Protein AF-A0A327JIL2-F1 (afdb_monomer_lite)

Radius of gyration: 33.42 Å; chains: 1; bounding box: 88×51×84 Å

Sequence (161 aa):
MFNPVAIQSAEEPLIGSAEAAEELCGRLNATMDELLAAIDAETKLVRAGKLIEASDFQPNKSELAKVYVADIEQFKRNALALSRLAPASITALKERHEEFRSLLQINLAVLATAREVSQDIIRNVARQTSAGPAATTYGRSGTMAKEKIVGERGIAVDRNL

pLDDT: mean 71.75, std 18.11, range [39.22, 91.75]

Organism: NCBI:txid34017

Foldseek 3Di:
DDDPPPPPPPPDDAPPALVVLLVLLVQLLVLLVVLLVLLVVLLVCLVVVNNVVSVVSVVVNVVSVVSNVVSVVVCVSHVVSSCVRPVPSVVVSVVSVVVSVVSVVVSVVSVVVSVVVVVVVVVVVVVVVVPPPDDPDPDPDPDDPDDPDDDDDDDDDDDDD

Structure (mmCIF, N/CA/C/O backbone):
data_AF-A0A327JIL2-F1
#
_entry.id   AF-A0A327JIL2-F1
#
loop_
_atom_site.group_PDB
_atom_site.id
_atom_site.type_symbol
_atom_site.label_atom_id
_atom_site.label_alt_id
_atom_site.label_comp_id
_atom_site.label_asym_id
_atom_site.label_entity_id
_atom_site.label_seq_id
_atom_site.pdbx_PDB_ins_code
_atom_site.Cartn_x
_atom_site.Cartn_y
_atom_site.Cartn_z
_atom_site.occupancy
_atom_site.B_iso_or_equiv
_atom_site.auth_seq_id
_atom_site.auth_comp_id
_atom_site.auth_asym_id
_atom_site.auth_atom_id
_atom_site.pdbx_PDB_model_num
ATOM 1 N N . MET A 1 1 ? -31.598 44.325 11.603 1.00 44.06 1 MET A N 1
ATOM 2 C CA . MET A 1 1 ? -32.232 43.038 11.257 1.00 44.06 1 MET A CA 1
ATOM 3 C C . MET A 1 1 ? -31.127 41.994 11.285 1.00 44.06 1 MET A C 1
ATOM 5 O O . MET A 1 1 ? -30.317 41.947 10.373 1.00 44.06 1 MET A O 1
ATOM 9 N N . PHE A 1 2 ? -30.973 41.317 12.424 1.00 45.03 2 PHE A N 1
ATOM 10 C CA . PHE A 1 2 ? -29.935 40.307 12.641 1.00 45.03 2 PHE A CA 1
ATOM 11 C C . PHE A 1 2 ? -30.307 39.079 11.810 1.00 45.03 2 PHE A C 1
ATOM 13 O O . PHE A 1 2 ? -31.404 38.552 11.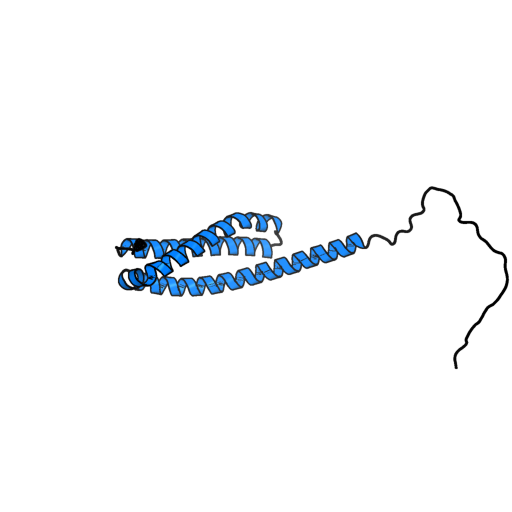976 1.00 45.03 2 PHE A O 1
ATOM 20 N N . ASN A 1 3 ? -29.437 38.677 10.889 1.00 40.88 3 ASN A N 1
ATOM 21 C CA . ASN A 1 3 ? -29.609 37.461 10.109 1.00 40.88 3 ASN A CA 1
ATOM 22 C C . ASN A 1 3 ? -28.989 36.315 10.924 1.00 40.88 3 ASN A C 1
ATOM 24 O O . ASN A 1 3 ? -27.767 36.323 11.097 1.00 40.88 3 ASN A O 1
ATOM 28 N N . PRO A 1 4 ? -29.766 35.379 11.496 1.00 47.19 4 PRO A N 1
ATOM 29 C CA . PRO A 1 4 ? -29.172 34.225 12.143 1.00 47.19 4 PRO A CA 1
ATOM 30 C C . PRO A 1 4 ? -28.592 33.336 11.043 1.00 47.19 4 PRO A C 1
ATOM 32 O O . PRO A 1 4 ? -29.326 32.695 10.293 1.00 47.19 4 PRO A O 1
ATOM 35 N N . VAL A 1 5 ? -27.261 33.320 10.935 1.00 51.00 5 VAL A N 1
ATOM 36 C CA . VAL A 1 5 ? -26.550 32.239 10.250 1.00 51.00 5 VAL A CA 1
ATOM 37 C C . VAL A 1 5 ? -26.997 30.962 10.941 1.00 51.00 5 VAL A C 1
ATOM 39 O O . VAL A 1 5 ? -26.688 30.743 12.113 1.00 51.00 5 VAL A O 1
ATOM 42 N N . ALA A 1 6 ? -27.798 30.169 10.232 1.00 46.34 6 ALA A N 1
ATOM 43 C CA . ALA A 1 6 ? -28.116 28.816 10.628 1.00 46.34 6 ALA A CA 1
ATOM 44 C C . ALA A 1 6 ? -26.786 28.124 10.926 1.00 46.34 6 ALA A C 1
ATOM 46 O O . ALA A 1 6 ? -25.946 27.970 10.038 1.00 46.34 6 ALA A O 1
ATOM 47 N N . ILE A 1 7 ? -26.575 27.777 12.195 1.00 48.25 7 ILE A N 1
ATOM 48 C CA . ILE A 1 7 ? -25.506 26.877 12.595 1.00 48.25 7 ILE A CA 1
ATOM 49 C C . ILE A 1 7 ? -25.826 25.584 11.861 1.00 48.25 7 ILE A C 1
ATOM 51 O O . ILE A 1 7 ? -26.764 24.869 12.210 1.00 48.25 7 ILE A O 1
ATOM 55 N N . GLN A 1 8 ? -25.112 25.349 10.768 1.00 43.03 8 GLN A N 1
ATOM 56 C CA . GLN A 1 8 ? -25.221 24.133 9.992 1.00 43.03 8 GLN A CA 1
ATOM 57 C C . GLN A 1 8 ? -24.481 23.054 10.785 1.00 43.03 8 GLN A C 1
ATOM 59 O O . GLN A 1 8 ? -23.363 22.669 10.463 1.00 43.03 8 GLN A O 1
ATOM 64 N N . SER A 1 9 ? -25.100 22.613 11.883 1.00 47.16 9 SER A N 1
ATOM 65 C CA . SER A 1 9 ? -24.762 21.378 12.580 1.00 47.16 9 SER A CA 1
ATOM 66 C C . SER A 1 9 ? -25.189 20.215 11.688 1.00 47.16 9 SER A C 1
ATOM 68 O O . SER A 1 9 ? -26.204 19.569 11.925 1.00 47.16 9 SER A O 1
ATOM 70 N N . ALA A 1 10 ? -24.449 19.989 10.608 1.00 41.28 10 ALA A N 1
ATOM 71 C CA . ALA A 1 10 ? -24.423 18.696 9.949 1.00 41.28 10 ALA A CA 1
ATOM 72 C C . ALA A 1 10 ? -23.296 17.902 10.617 1.00 41.28 10 ALA A C 1
ATOM 74 O O . ALA A 1 10 ? -22.161 17.879 10.151 1.00 41.28 10 ALA A O 1
ATOM 75 N N . GLU A 1 11 ? -23.611 17.352 11.787 1.00 49.59 11 GLU A N 1
ATOM 76 C CA . GLU A 1 11 ? -22.797 16.359 12.478 1.00 49.59 11 GLU A CA 1
ATOM 77 C C . GLU A 1 11 ? -22.691 15.138 11.546 1.00 49.59 11 GLU A C 1
ATOM 79 O O . GLU A 1 11 ? -23.669 14.435 11.291 1.00 49.59 11 GLU A O 1
ATOM 84 N N . GLU A 1 12 ? -21.524 14.996 10.915 1.00 52.25 12 GLU A N 1
ATOM 85 C CA . GLU A 1 12 ? -21.158 13.921 9.988 1.00 52.25 12 GLU A CA 1
ATOM 86 C C . GLU A 1 12 ? -21.239 12.527 10.653 1.00 52.25 12 GLU A C 1
ATOM 88 O O . GLU A 1 12 ? -21.170 12.418 11.879 1.00 52.25 12 GLU A O 1
ATOM 93 N N . PRO A 1 13 ? -21.395 11.444 9.861 1.00 54.44 13 PRO A N 1
ATOM 94 C CA . PRO A 1 13 ? -21.840 10.145 10.347 1.00 54.44 13 PRO A CA 1
ATOM 95 C C . PRO A 1 13 ? -20.775 9.515 11.238 1.00 54.44 13 PRO A C 1
ATOM 97 O O . PRO A 1 13 ? -19.763 9.010 10.756 1.00 54.44 13 PRO A O 1
ATOM 100 N N . LEU A 1 14 ? -21.026 9.518 12.542 1.00 63.56 14 LEU A N 1
ATOM 101 C CA . LEU A 1 14 ? -20.309 8.676 13.482 1.00 63.56 14 LEU A CA 1
ATOM 102 C C . LEU A 1 14 ? -20.707 7.228 13.208 1.00 63.56 14 LEU A C 1
ATOM 104 O O . LEU A 1 14 ? -21.885 6.873 13.293 1.00 63.56 14 LEU A O 1
ATOM 108 N N . ILE A 1 15 ? -19.725 6.383 12.903 1.00 76.00 15 ILE A N 1
ATOM 109 C CA . ILE A 1 15 ? -19.921 4.936 12.952 1.00 76.00 15 ILE A CA 1
ATOM 110 C C . ILE A 1 15 ? -20.451 4.579 14.346 1.00 76.00 15 ILE A C 1
ATOM 112 O O . ILE A 1 15 ? -19.784 4.806 15.355 1.00 76.00 15 ILE A O 1
ATOM 116 N N . GLY A 1 16 ? -21.683 4.069 14.387 1.00 83.44 16 GLY A N 1
ATOM 117 C CA . GLY A 1 16 ? -22.413 3.809 15.627 1.00 83.44 16 GLY A CA 1
ATOM 118 C C . GLY A 1 16 ? -22.254 2.391 16.177 1.00 83.44 16 GLY A C 1
ATOM 119 O O . GLY A 1 16 ? -22.730 2.123 17.277 1.00 83.44 16 GLY A O 1
ATOM 120 N N . SER A 1 17 ? -21.612 1.479 15.438 1.00 88.38 17 SER A N 1
ATOM 121 C CA . SER A 1 17 ? -21.483 0.067 15.815 1.00 88.38 17 SER A CA 1
ATOM 122 C C . SER A 1 17 ? -20.072 -0.478 15.588 1.00 88.38 17 SER A C 1
ATOM 124 O O . SER A 1 17 ? -19.328 0.001 14.731 1.00 88.38 17 SER A O 1
ATOM 126 N N . ALA A 1 18 ? -19.709 -1.502 16.366 1.00 88.00 18 ALA A N 1
ATOM 127 C CA . ALA A 1 18 ? -18.451 -2.229 16.196 1.00 88.00 18 ALA A CA 1
ATOM 128 C C . ALA A 1 18 ? -18.372 -2.934 14.834 1.00 88.00 18 ALA A C 1
ATOM 130 O O . ALA A 1 18 ? -17.339 -2.871 14.180 1.00 88.00 18 ALA A O 1
ATOM 131 N N . GLU A 1 19 ? -19.484 -3.497 14.361 1.00 89.50 19 GLU A N 1
ATOM 132 C CA . GLU A 1 19 ? -19.572 -4.152 13.052 1.00 89.50 19 GLU A CA 1
ATOM 133 C C . GLU A 1 19 ? -19.233 -3.191 11.904 1.00 89.50 19 GLU A C 1
ATOM 135 O O . GLU A 1 19 ? -18.332 -3.464 11.119 1.00 89.50 19 GLU A O 1
ATOM 140 N N . ALA A 1 20 ? -19.840 -2.001 11.867 1.00 87.50 20 ALA A N 1
ATOM 141 C CA . ALA A 1 20 ? -19.535 -1.008 10.834 1.00 87.50 20 ALA A CA 1
ATOM 142 C C . ALA A 1 20 ? -18.090 -0.470 10.932 1.00 87.50 20 ALA A C 1
ATOM 144 O O . ALA A 1 20 ? -17.491 -0.074 9.928 1.00 87.50 20 ALA A O 1
ATOM 145 N N . ALA A 1 21 ? -17.500 -0.462 12.135 1.00 88.75 21 ALA A N 1
ATOM 146 C CA . ALA A 1 21 ? -16.094 -0.114 12.329 1.00 88.75 21 ALA A CA 1
ATOM 147 C C . ALA A 1 21 ? -15.156 -1.187 11.753 1.00 88.75 21 ALA A C 1
ATOM 149 O O . ALA A 1 21 ? -14.162 -0.858 11.098 1.00 88.75 21 ALA A O 1
ATOM 150 N N . GLU A 1 22 ? -15.476 -2.461 11.975 1.00 90.56 22 GLU A N 1
ATOM 151 C CA . GLU A 1 22 ? -14.748 -3.603 11.424 1.00 90.56 22 GLU A CA 1
ATOM 152 C C . GLU A 1 22 ? -14.886 -3.684 9.903 1.00 90.56 22 GLU A C 1
ATOM 154 O O . GLU A 1 22 ? -13.879 -3.866 9.220 1.00 90.56 22 GLU A O 1
ATOM 159 N N . GLU A 1 23 ? -16.082 -3.449 9.359 1.00 91.44 23 GLU A N 1
ATOM 160 C CA . GLU A 1 23 ? -16.327 -3.389 7.915 1.00 91.44 23 GLU A CA 1
ATOM 161 C C . GLU A 1 23 ? -15.487 -2.307 7.236 1.00 91.44 23 GLU A C 1
ATOM 163 O O . GLU A 1 23 ? -14.861 -2.568 6.208 1.00 91.44 23 GLU A O 1
ATOM 168 N N . LEU A 1 24 ? -15.412 -1.099 7.812 1.00 88.25 24 LEU A N 1
ATOM 169 C CA . LEU A 1 24 ? -14.576 -0.035 7.254 1.00 88.25 24 LEU A CA 1
ATOM 170 C C . LEU A 1 24 ? -13.089 -0.425 7.260 1.00 88.25 24 LEU A C 1
ATOM 172 O O . LEU A 1 24 ? -12.388 -0.181 6.276 1.00 88.25 24 LEU A O 1
ATOM 176 N N . CYS A 1 25 ? -12.609 -1.053 8.338 1.00 88.81 25 CYS A N 1
ATOM 177 C CA . CYS A 1 25 ? -11.232 -1.547 8.408 1.00 88.81 25 CYS A CA 1
ATOM 178 C C . CYS A 1 25 ? -10.978 -2.664 7.383 1.00 88.81 25 CYS A C 1
ATOM 180 O O . CYS A 1 25 ? -9.947 -2.663 6.711 1.00 88.81 25 CYS A O 1
ATOM 182 N N . GLY A 1 26 ? -11.918 -3.600 7.237 1.00 90.69 26 GLY A N 1
ATOM 183 C CA . GLY A 1 26 ? -11.849 -4.696 6.273 1.00 90.69 26 GLY A CA 1
ATOM 184 C C . GLY A 1 26 ? -11.836 -4.198 4.830 1.00 90.69 26 GLY A C 1
ATOM 185 O O . GLY A 1 26 ? -11.009 -4.635 4.033 1.00 90.69 26 GLY A O 1
ATOM 186 N N . ARG A 1 27 ? -12.684 -3.218 4.514 1.00 91.06 27 ARG A N 1
ATOM 187 C CA . ARG A 1 27 ? -12.748 -2.587 3.194 1.00 91.06 27 ARG A CA 1
ATOM 188 C C . ARG A 1 27 ? -11.443 -1.883 2.834 1.00 91.06 27 ARG A C 1
ATOM 190 O O . ARG A 1 27 ? -10.938 -2.079 1.736 1.00 91.06 27 ARG A O 1
ATOM 197 N N . LEU A 1 28 ? -10.853 -1.134 3.770 1.00 86.75 28 LEU A N 1
ATOM 198 C CA . LEU A 1 28 ? -9.560 -0.487 3.543 1.00 86.75 28 LEU A CA 1
ATOM 199 C C . LEU A 1 28 ? -8.432 -1.511 3.324 1.00 86.75 28 LEU A C 1
ATOM 201 O O . LEU A 1 28 ? -7.595 -1.302 2.448 1.00 86.75 28 LEU A O 1
ATOM 205 N N . ASN A 1 29 ? -8.424 -2.622 4.072 1.00 89.75 29 ASN A N 1
ATOM 206 C CA . ASN A 1 29 ? -7.481 -3.723 3.847 1.00 89.75 29 ASN A CA 1
ATOM 207 C C . ASN A 1 29 ? -7.624 -4.324 2.442 1.00 89.75 29 ASN A C 1
ATOM 209 O O . ASN A 1 29 ? -6.626 -4.447 1.738 1.00 89.75 29 ASN A O 1
ATOM 213 N N . ALA A 1 30 ? -8.851 -4.622 2.010 1.00 90.12 30 ALA A N 1
ATOM 214 C CA . ALA A 1 30 ? -9.106 -5.164 0.677 1.00 90.12 30 ALA A CA 1
ATOM 215 C C . ALA A 1 30 ? -8.618 -4.214 -0.430 1.00 90.12 30 ALA A C 1
ATOM 217 O O . ALA A 1 30 ? -7.897 -4.636 -1.333 1.00 90.12 30 ALA A O 1
ATOM 218 N N . THR A 1 31 ? -8.914 -2.914 -0.316 1.00 82.56 31 THR A N 1
ATOM 219 C CA . THR A 1 31 ? -8.443 -1.914 -1.284 1.00 82.56 31 THR A CA 1
ATOM 220 C C . THR A 1 31 ? -6.907 -1.846 -1.343 1.00 82.56 31 THR A C 1
ATOM 222 O O . THR A 1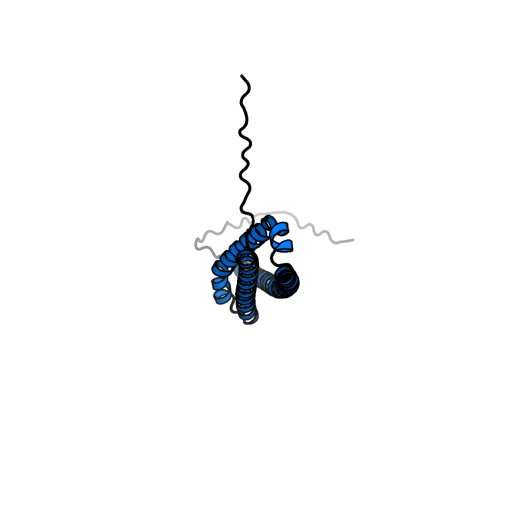 31 ? -6.342 -1.681 -2.425 1.00 82.56 31 THR A O 1
ATOM 225 N N . MET A 1 32 ? -6.206 -1.978 -0.207 1.00 87.19 32 MET A N 1
ATOM 226 C CA . MET A 1 32 ? -4.735 -2.031 -0.183 1.00 87.19 32 MET A CA 1
ATOM 227 C C . MET A 1 32 ? -4.188 -3.281 -0.881 1.00 87.19 32 MET A C 1
ATOM 229 O O . MET A 1 32 ? -3.250 -3.160 -1.672 1.00 87.19 32 MET A O 1
ATOM 233 N N . ASP A 1 33 ? -4.776 -4.451 -0.622 1.00 89.69 33 ASP A N 1
ATOM 234 C CA . ASP A 1 33 ? -4.366 -5.718 -1.237 1.00 89.69 33 ASP A CA 1
ATOM 235 C C . ASP A 1 33 ? -4.563 -5.683 -2.763 1.00 89.69 33 ASP A C 1
ATOM 237 O O . ASP A 1 33 ? -3.654 -6.032 -3.520 1.00 89.69 33 ASP A O 1
ATOM 241 N N . GLU A 1 34 ? -5.711 -5.187 -3.232 1.00 87.25 34 GLU A N 1
ATOM 242 C CA . GLU A 1 34 ? -6.005 -5.033 -4.662 1.00 87.25 34 GLU A CA 1
ATOM 243 C C . GLU A 1 34 ? -5.055 -4.043 -5.344 1.00 87.25 34 GLU A C 1
ATOM 245 O O . GLU A 1 34 ? -4.521 -4.320 -6.424 1.00 87.25 34 GLU A O 1
ATOM 250 N N . LEU A 1 35 ? -4.790 -2.899 -4.704 1.00 81.38 35 LEU A N 1
ATOM 251 C CA . LEU A 1 35 ? -3.870 -1.897 -5.234 1.00 81.38 35 LEU A CA 1
ATOM 252 C C . LEU A 1 35 ? -2.439 -2.438 -5.317 1.00 81.38 35 LEU A C 1
ATOM 254 O O . LEU A 1 35 ? -1.742 -2.199 -6.307 1.00 81.38 35 LEU A O 1
ATOM 258 N N . LEU A 1 36 ? -2.000 -3.186 -4.303 1.00 85.88 36 LEU A N 1
ATOM 259 C CA . LEU A 1 36 ? -0.682 -3.805 -4.301 1.00 85.88 36 LEU A CA 1
ATOM 260 C C . LEU A 1 36 ? -0.567 -4.879 -5.389 1.00 85.88 36 LEU A C 1
ATOM 262 O O . LEU A 1 36 ? 0.430 -4.900 -6.109 1.00 85.88 36 LEU A O 1
ATOM 266 N N . ALA A 1 37 ? -1.592 -5.717 -5.563 1.00 88.69 37 ALA A N 1
ATOM 267 C CA . ALA A 1 37 ? -1.627 -6.736 -6.608 1.00 88.69 37 ALA A CA 1
ATOM 268 C C . ALA A 1 37 ? -1.575 -6.124 -8.017 1.00 88.69 37 ALA A C 1
ATOM 270 O O . ALA A 1 37 ? -0.815 -6.594 -8.867 1.00 88.69 37 ALA A O 1
ATOM 271 N N . ALA A 1 38 ? -2.328 -5.046 -8.259 1.00 83.56 38 ALA A N 1
ATOM 272 C CA . ALA A 1 38 ? -2.303 -4.331 -9.533 1.00 83.56 38 ALA A CA 1
ATOM 273 C C . ALA A 1 38 ? -0.907 -3.757 -9.837 1.00 83.56 38 ALA A C 1
ATOM 275 O O . ALA A 1 38 ? -0.410 -3.870 -10.958 1.00 83.56 38 ALA A O 1
ATOM 276 N N . ILE A 1 39 ? -0.250 -3.179 -8.829 1.00 84.88 39 ILE A N 1
ATOM 277 C CA . ILE A 1 39 ? 1.083 -2.585 -8.969 1.00 84.88 39 ILE A CA 1
ATOM 278 C C . ILE A 1 39 ? 2.174 -3.651 -9.125 1.00 84.88 39 ILE A C 1
ATOM 280 O O . ILE A 1 39 ? 3.108 -3.456 -9.902 1.00 84.88 39 ILE A O 1
ATOM 284 N N . ASP A 1 40 ? 2.073 -4.781 -8.429 1.00 89.62 40 ASP A N 1
ATOM 285 C CA . ASP A 1 40 ? 2.989 -5.912 -8.598 1.00 89.62 40 ASP A CA 1
ATOM 286 C C . ASP A 1 40 ? 2.861 -6.526 -10.004 1.00 89.62 40 ASP A C 1
ATOM 288 O O . ASP A 1 40 ? 3.869 -6.778 -10.667 1.00 89.62 40 ASP A O 1
ATOM 292 N N . ALA A 1 41 ? 1.634 -6.686 -10.515 1.00 87.75 41 ALA A N 1
ATOM 293 C CA . ALA A 1 41 ? 1.389 -7.148 -11.882 1.00 87.75 41 ALA A CA 1
ATOM 294 C C . ALA A 1 41 ? 2.002 -6.200 -12.930 1.00 87.75 41 ALA A C 1
ATOM 296 O O . ALA A 1 41 ? 2.734 -6.650 -13.818 1.00 87.75 41 ALA A O 1
ATOM 297 N N . GLU A 1 42 ? 1.787 -4.889 -12.783 1.00 86.62 42 GLU A N 1
ATOM 298 C CA . GLU A 1 42 ? 2.424 -3.860 -13.615 1.00 86.62 42 GLU A CA 1
ATOM 299 C C . GLU A 1 42 ? 3.956 -3.962 -13.536 1.00 86.62 42 GLU A C 1
ATOM 301 O O . GLU A 1 42 ? 4.647 -4.006 -14.555 1.00 86.62 42 GLU A O 1
ATOM 306 N N . THR A 1 43 ? 4.503 -4.079 -12.324 1.00 88.56 43 THR A N 1
ATOM 307 C CA . THR A 1 43 ? 5.951 -4.151 -12.085 1.00 88.56 43 THR A CA 1
ATOM 308 C C . THR A 1 43 ? 6.570 -5.394 -12.724 1.00 88.56 43 THR A C 1
ATOM 310 O O . THR A 1 43 ? 7.664 -5.316 -13.288 1.00 88.56 43 THR A O 1
ATOM 313 N N . LYS A 1 44 ? 5.877 -6.538 -12.706 1.00 90.62 44 LYS A N 1
ATOM 314 C CA . LYS A 1 44 ? 6.309 -7.763 -13.399 1.00 90.62 44 LYS A CA 1
ATOM 315 C C . LYS A 1 44 ? 6.354 -7.576 -14.913 1.00 90.62 44 LYS A C 1
ATOM 317 O O . LYS A 1 44 ? 7.342 -7.969 -15.532 1.00 90.62 44 LYS A O 1
ATOM 322 N N . LEU A 1 45 ? 5.338 -6.946 -15.505 1.00 87.94 45 LEU A N 1
ATOM 323 C CA . LEU A 1 45 ? 5.308 -6.654 -16.944 1.00 87.94 45 LEU A CA 1
ATOM 324 C C . LEU A 1 45 ? 6.427 -5.690 -17.342 1.00 87.94 45 LEU A C 1
ATOM 326 O O . LEU A 1 45 ? 7.128 -5.924 -18.326 1.00 87.94 45 LEU A O 1
ATOM 330 N N . VAL A 1 46 ? 6.658 -4.657 -16.534 1.00 87.69 46 VAL A N 1
ATOM 331 C CA . VAL A 1 46 ? 7.751 -3.703 -16.733 1.00 87.69 46 VAL A CA 1
ATOM 332 C C . VAL A 1 46 ? 9.117 -4.385 -16.641 1.00 87.69 46 VAL A C 1
ATOM 334 O O . VAL A 1 46 ? 9.951 -4.195 -17.525 1.00 87.69 46 VAL A O 1
ATOM 337 N N . ARG A 1 47 ? 9.341 -5.244 -15.637 1.00 87.94 47 ARG A N 1
ATOM 338 C CA . ARG A 1 47 ? 10.571 -6.049 -15.521 1.00 87.94 47 ARG A CA 1
ATOM 339 C C . ARG A 1 47 ? 10.757 -7.015 -16.693 1.00 87.94 47 ARG A C 1
ATOM 341 O O . ARG A 1 47 ? 11.891 -7.292 -17.069 1.00 87.94 47 ARG A O 1
ATOM 348 N N . ALA A 1 48 ? 9.666 -7.495 -17.285 1.00 89.12 48 ALA A N 1
ATOM 349 C CA . ALA A 1 48 ? 9.678 -8.322 -18.489 1.00 89.12 48 ALA A CA 1
ATOM 350 C C . ALA A 1 48 ? 9.823 -7.514 -19.799 1.00 89.12 48 ALA A C 1
ATOM 352 O O . ALA A 1 48 ? 9.811 -8.105 -20.876 1.00 89.12 48 ALA A O 1
ATOM 353 N N . GLY A 1 49 ? 9.933 -6.179 -19.737 1.00 85.69 49 GLY A N 1
ATOM 354 C CA . GLY A 1 49 ? 10.038 -5.299 -20.908 1.00 85.69 49 GLY A CA 1
ATOM 355 C C . GLY A 1 49 ? 8.722 -5.077 -21.669 1.00 85.69 49 GLY A C 1
ATOM 356 O O . GLY A 1 49 ? 8.719 -4.466 -22.737 1.00 85.69 49 GLY A O 1
ATOM 357 N N . LYS A 1 50 ? 7.589 -5.539 -21.132 1.00 87.12 50 LYS A N 1
ATOM 358 C CA . LYS A 1 50 ? 6.256 -5.480 -21.754 1.00 87.12 50 LYS A CA 1
ATOM 359 C C . LYS A 1 50 ? 5.535 -4.171 -21.416 1.00 87.12 50 LYS A C 1
ATOM 361 O O . LYS A 1 50 ? 4.494 -4.164 -20.768 1.00 87.12 50 LYS A O 1
ATOM 366 N N . LEU A 1 51 ? 6.099 -3.043 -21.847 1.00 82.50 51 LEU A N 1
ATOM 367 C CA . LEU A 1 51 ? 5.619 -1.706 -21.458 1.00 82.50 51 LEU A CA 1
ATOM 368 C C . LEU A 1 51 ? 4.210 -1.370 -21.974 1.00 82.50 51 LEU A C 1
ATOM 370 O O . LEU A 1 51 ? 3.484 -0.628 -21.318 1.00 82.50 51 LEU A O 1
ATOM 374 N N . ILE A 1 52 ? 3.822 -1.917 -23.130 1.00 80.25 52 ILE A N 1
ATOM 375 C CA . ILE A 1 52 ? 2.481 -1.719 -23.701 1.00 80.25 52 ILE A CA 1
ATOM 376 C C . ILE A 1 52 ? 1.443 -2.450 -22.839 1.00 80.25 52 ILE A C 1
ATOM 378 O O . ILE A 1 52 ? 0.507 -1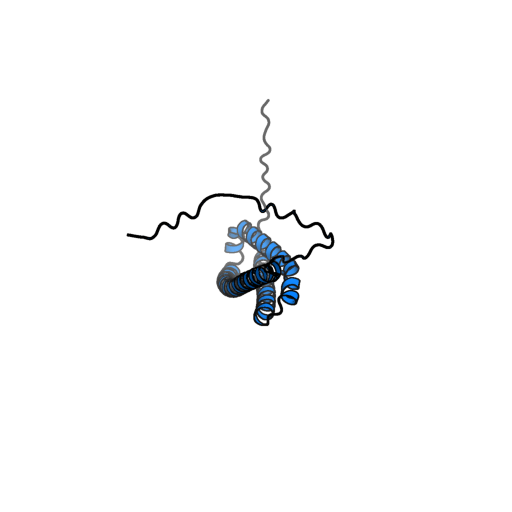.821 -22.364 1.00 80.25 52 ILE A O 1
ATOM 382 N N . GLU A 1 53 ? 1.665 -3.733 -22.539 1.00 83.12 53 GLU A N 1
ATOM 383 C CA . GLU A 1 53 ? 0.787 -4.519 -21.653 1.00 83.12 53 GLU A CA 1
ATOM 384 C C . GLU A 1 53 ? 0.730 -3.923 -20.234 1.00 83.12 53 GLU A C 1
ATOM 386 O O . GLU A 1 53 ? -0.315 -3.926 -19.592 1.00 83.12 53 GLU A O 1
ATOM 391 N N . ALA A 1 54 ? 1.841 -3.365 -19.738 1.00 81.44 54 ALA A N 1
ATOM 392 C CA . ALA A 1 54 ? 1.860 -2.676 -18.448 1.00 81.44 54 ALA A CA 1
ATOM 393 C C . ALA A 1 54 ? 0.962 -1.424 -18.439 1.00 81.44 54 ALA A C 1
ATOM 395 O O . ALA A 1 54 ? 0.355 -1.110 -17.417 1.00 81.44 54 ALA A O 1
ATOM 396 N N . SER A 1 55 ? 0.844 -0.717 -19.569 1.00 75.00 55 SER A N 1
ATOM 397 C CA . SER A 1 55 ? 0.040 0.507 -19.658 1.00 75.00 55 SER A CA 1
ATOM 398 C C . SER A 1 55 ? -1.471 0.269 -19.534 1.00 75.00 55 SER A C 1
ATOM 400 O O . SER A 1 55 ? -2.191 1.174 -19.105 1.00 75.00 55 SER A O 1
ATOM 402 N N . ASP A 1 56 ? -1.939 -0.956 -19.788 1.00 80.94 56 ASP A N 1
ATOM 403 C CA . ASP A 1 56 ? -3.348 -1.340 -19.645 1.00 80.94 56 ASP A CA 1
ATOM 404 C C . ASP A 1 56 ? -3.814 -1.362 -18.176 1.00 80.94 56 ASP A C 1
ATOM 406 O O . ASP A 1 56 ? -5.008 -1.255 -17.895 1.00 80.94 56 ASP A O 1
ATOM 410 N N . PHE A 1 57 ? -2.888 -1.431 -17.212 1.00 76.00 57 PHE A N 1
ATOM 411 C CA . PHE A 1 57 ? -3.200 -1.396 -15.776 1.00 76.00 57 PHE A CA 1
ATOM 412 C C . PHE A 1 57 ? -3.457 0.021 -15.237 1.00 76.00 57 PHE A C 1
ATOM 414 O O . PHE A 1 57 ? -3.961 0.183 -14.121 1.00 76.00 57 PHE A O 1
ATOM 421 N N . GLN A 1 58 ? -3.154 1.061 -16.020 1.00 68.38 58 GLN A N 1
ATOM 422 C CA . GLN A 1 58 ? -3.229 2.455 -15.581 1.00 68.38 58 GLN A CA 1
ATOM 423 C C . GLN A 1 58 ? -4.644 2.918 -15.165 1.00 68.38 58 GLN A C 1
ATOM 425 O O . GLN A 1 58 ? -4.756 3.594 -14.135 1.00 68.38 58 GLN A O 1
ATOM 430 N N . PRO A 1 59 ? -5.731 2.578 -15.894 1.00 61.19 59 PRO A N 1
ATOM 431 C CA . PRO A 1 59 ? -7.091 2.963 -15.511 1.00 61.19 59 PRO A CA 1
ATOM 432 C C . PRO A 1 59 ? -7.531 2.313 -14.1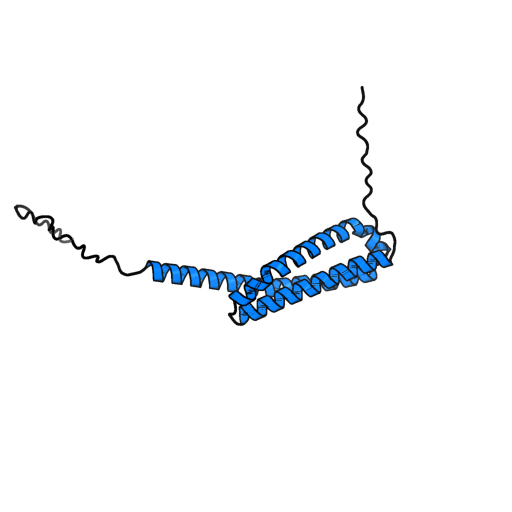92 1.00 61.19 59 PRO A C 1
ATOM 434 O O . PRO A 1 59 ? -7.966 3.018 -13.283 1.00 61.19 59 PRO A O 1
ATOM 437 N N . ASN A 1 60 ? -7.312 1.001 -14.050 1.00 72.06 60 ASN A N 1
ATOM 438 C CA . ASN A 1 60 ? -7.685 0.229 -12.860 1.00 72.06 60 ASN A CA 1
ATOM 439 C C . ASN A 1 60 ? -6.944 0.731 -11.602 1.00 72.06 60 ASN A C 1
ATOM 441 O O . ASN A 1 60 ? -7.548 1.055 -10.580 1.00 72.06 60 ASN A O 1
ATOM 445 N N . LYS A 1 61 ? -5.626 0.945 -11.704 1.00 71.19 61 LYS A N 1
ATOM 446 C CA . LYS A 1 61 ? -4.808 1.515 -10.620 1.00 71.19 61 LYS A CA 1
ATOM 447 C C . LYS A 1 61 ? -5.272 2.913 -10.191 1.00 71.19 61 LYS A C 1
ATOM 449 O O . LYS A 1 61 ? -5.209 3.243 -9.008 1.00 71.19 61 LYS A O 1
ATOM 454 N N . SER A 1 62 ? -5.730 3.749 -11.130 1.00 66.88 62 SER A N 1
ATOM 455 C CA . SER A 1 62 ? -6.245 5.088 -10.812 1.00 66.88 62 SER A CA 1
ATOM 456 C C . SER A 1 62 ? -7.562 5.033 -10.038 1.00 66.88 62 SER A C 1
ATOM 458 O O . SER A 1 62 ? -7.763 5.841 -9.132 1.00 66.88 62 SER A O 1
ATOM 460 N N . GLU A 1 63 ? -8.447 4.096 -10.371 1.00 71.94 63 GLU A N 1
ATOM 461 C CA . GLU A 1 63 ? -9.712 3.891 -9.662 1.00 71.94 63 GLU A CA 1
ATOM 462 C C . GLU A 1 63 ? -9.479 3.359 -8.247 1.00 71.94 63 GLU A C 1
ATOM 464 O O . GLU A 1 63 ? -9.950 3.973 -7.288 1.00 71.94 63 GLU A O 1
ATOM 469 N N . LEU A 1 64 ? -8.649 2.322 -8.095 1.00 72.56 64 LEU A N 1
ATOM 470 C CA . LEU A 1 64 ? -8.271 1.776 -6.787 1.00 72.56 64 LEU A CA 1
ATOM 471 C C . LEU A 1 64 ? -7.603 2.826 -5.888 1.00 72.56 64 LEU A C 1
ATOM 473 O O . LEU A 1 64 ? -7.923 2.934 -4.705 1.00 72.56 64 LEU A O 1
ATOM 477 N N . ALA A 1 65 ? -6.732 3.674 -6.446 1.00 72.19 65 ALA A N 1
ATOM 478 C CA . ALA A 1 65 ? -6.113 4.764 -5.695 1.00 72.19 65 ALA A CA 1
ATOM 479 C C . ALA A 1 65 ? -7.136 5.804 -5.202 1.00 72.19 65 ALA A C 1
ATOM 481 O O . ALA A 1 65 ? -7.007 6.308 -4.085 1.00 72.19 65 ALA A O 1
ATOM 482 N N . LYS A 1 66 ? -8.162 6.126 -6.003 1.00 75.50 66 LYS A N 1
ATOM 483 C CA . LYS A 1 66 ? -9.240 7.043 -5.588 1.00 75.50 66 LYS A CA 1
ATOM 484 C C . LYS A 1 66 ? -10.066 6.449 -4.450 1.00 75.50 66 LYS A C 1
ATOM 486 O O . LYS A 1 66 ? -10.335 7.161 -3.484 1.00 75.50 66 LYS A O 1
ATOM 491 N N . VAL A 1 67 ? -10.433 5.169 -4.555 1.00 77.62 67 VAL A N 1
ATOM 492 C CA . VAL A 1 67 ? -11.167 4.446 -3.503 1.00 77.62 67 VAL A CA 1
ATOM 493 C C . VAL A 1 67 ? -10.354 4.435 -2.211 1.00 77.62 67 VAL A C 1
ATOM 495 O O . VAL A 1 67 ? -10.847 4.868 -1.175 1.00 77.62 67 VAL A O 1
ATOM 498 N N . TYR A 1 68 ? -9.072 4.075 -2.286 1.00 79.25 68 TYR A N 1
ATOM 499 C CA . TYR A 1 68 ? -8.174 4.075 -1.133 1.00 79.25 68 TYR A CA 1
ATOM 500 C C . TYR A 1 68 ? -8.096 5.448 -0.443 1.00 79.25 68 TYR A C 1
ATOM 502 O O . TYR A 1 68 ? -8.206 5.539 0.780 1.00 79.25 68 TYR A O 1
ATOM 510 N N . VAL A 1 69 ? -7.948 6.540 -1.204 1.00 79.44 69 VAL A N 1
ATOM 511 C CA . VAL A 1 69 ? -7.917 7.898 -0.629 1.00 79.44 69 VAL A CA 1
ATOM 512 C C . VAL A 1 69 ? -9.249 8.250 0.036 1.00 79.44 69 VAL A C 1
ATOM 514 O O . VAL A 1 69 ? -9.249 8.783 1.145 1.00 79.44 69 VAL A O 1
ATOM 517 N N . ALA A 1 70 ? -10.380 7.929 -0.597 1.00 75.81 70 ALA A N 1
ATOM 518 C CA . ALA A 1 70 ? -11.699 8.163 -0.014 1.00 75.81 70 ALA A CA 1
ATOM 519 C C . ALA A 1 70 ? -11.889 7.396 1.308 1.00 75.81 70 ALA A C 1
ATOM 521 O O . ALA A 1 70 ? -12.444 7.944 2.266 1.00 75.81 70 ALA A O 1
ATOM 522 N N . ASP A 1 71 ? -11.370 6.172 1.384 1.00 76.62 71 ASP A N 1
ATOM 523 C CA . ASP A 1 71 ? -11.459 5.306 2.561 1.00 76.62 71 ASP A CA 1
ATOM 524 C C . ASP A 1 71 ? -10.601 5.812 3.711 1.00 76.62 71 ASP A C 1
ATOM 526 O O . ASP A 1 71 ? -11.060 5.851 4.851 1.00 76.62 71 ASP A O 1
ATOM 530 N N . ILE A 1 72 ? -9.396 6.303 3.416 1.00 79.06 72 ILE A N 1
ATOM 531 C CA . ILE A 1 72 ? -8.543 6.972 4.402 1.00 79.06 72 ILE A CA 1
ATOM 532 C C . ILE A 1 72 ? -9.226 8.227 4.960 1.00 79.06 72 ILE A C 1
ATOM 534 O O . ILE A 1 72 ? -9.172 8.467 6.166 1.00 79.06 72 ILE A O 1
ATOM 538 N N . GLU A 1 73 ? -9.906 9.020 4.130 1.00 78.69 73 GLU A N 1
ATOM 539 C CA . GLU A 1 73 ? -10.639 10.199 4.607 1.00 78.69 73 GLU A CA 1
ATOM 540 C C . GLU A 1 73 ? -11.867 9.822 5.453 1.00 78.69 73 GLU A C 1
ATOM 542 O O . GLU A 1 73 ? -12.150 10.461 6.469 1.00 78.69 73 GLU A O 1
ATOM 547 N N . GLN A 1 74 ? -12.593 8.755 5.102 1.00 78.06 74 GLN A N 1
ATOM 548 C CA . GLN A 1 74 ? -13.649 8.209 5.967 1.00 78.06 74 GLN A CA 1
ATOM 549 C C . GLN A 1 74 ? -13.100 7.683 7.298 1.00 78.06 74 GLN A C 1
ATOM 551 O O . GLN A 1 74 ? -13.688 7.951 8.348 1.00 78.06 74 GLN A O 1
ATOM 556 N N . PHE A 1 75 ? -11.960 6.995 7.268 1.00 81.94 75 PHE A N 1
ATOM 557 C CA . PHE A 1 75 ? -11.287 6.483 8.456 1.00 81.94 75 PHE A CA 1
ATOM 558 C C . PHE A 1 75 ? -10.859 7.618 9.393 1.00 81.94 75 PHE A C 1
ATOM 560 O O . PHE A 1 75 ? -11.133 7.569 10.591 1.00 81.94 75 PHE A O 1
ATOM 567 N N . LYS A 1 76 ? -10.252 8.686 8.855 1.00 80.25 76 LYS A N 1
ATOM 568 C CA . LYS A 1 76 ? -9.848 9.873 9.629 1.00 80.25 76 LYS A CA 1
ATOM 569 C C . LYS A 1 76 ? -11.034 10.556 10.304 1.00 80.25 76 LYS A C 1
ATOM 571 O O . LYS A 1 76 ? -10.954 10.854 11.494 1.00 80.25 76 LYS A O 1
ATOM 576 N N . ARG A 1 77 ? -12.138 10.760 9.574 1.00 84.56 77 ARG A N 1
ATOM 577 C CA . ARG A 1 77 ? -13.375 11.345 10.127 1.00 84.56 77 ARG A CA 1
ATOM 578 C C . ARG A 1 77 ? -13.951 10.520 11.279 1.00 84.56 77 ARG A C 1
ATOM 580 O O . ARG A 1 77 ? -14.487 11.084 12.224 1.00 84.56 77 ARG A O 1
ATOM 587 N N . ASN A 1 78 ? -13.774 9.200 11.239 1.00 84.88 78 ASN A N 1
ATOM 588 C CA . ASN A 1 78 ? -14.293 8.273 12.242 1.00 84.88 78 ASN A CA 1
ATOM 589 C C . ASN A 1 78 ? -13.260 7.827 13.290 1.00 84.88 78 ASN A C 1
ATOM 591 O O . ASN A 1 78 ? -13.566 6.964 14.109 1.00 84.88 78 ASN A O 1
ATOM 595 N N . ALA A 1 79 ? -12.055 8.405 13.323 1.00 84.50 79 ALA A N 1
ATOM 596 C CA . ALA A 1 79 ? -10.932 7.870 14.099 1.00 84.50 79 ALA A CA 1
ATOM 597 C C . ALA A 1 79 ? -11.240 7.670 15.597 1.00 84.50 79 ALA A C 1
ATOM 599 O O . ALA A 1 79 ? -10.862 6.651 16.178 1.00 84.50 79 ALA A O 1
ATOM 600 N N . LEU A 1 80 ? -11.961 8.609 16.222 1.00 87.62 80 LEU A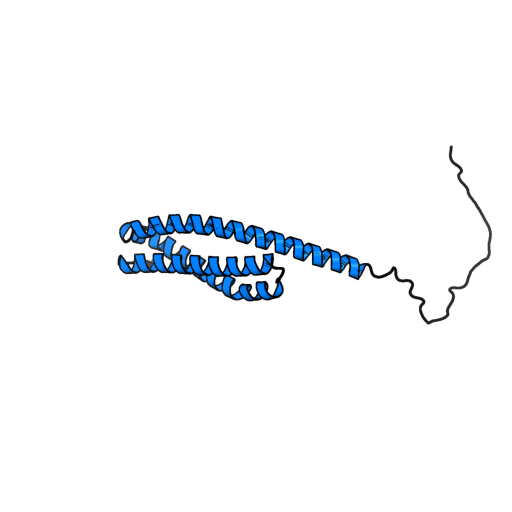 N 1
ATOM 601 C CA . LEU A 1 80 ? -12.355 8.497 17.631 1.00 87.62 80 LEU A CA 1
ATOM 602 C C . LEU A 1 80 ? -13.364 7.365 17.861 1.00 87.62 80 LEU A C 1
ATOM 604 O O . LEU A 1 80 ? -13.198 6.593 18.805 1.00 87.62 80 LEU A O 1
ATOM 608 N N . ALA A 1 81 ? -14.378 7.242 17.002 1.00 87.38 81 ALA A N 1
ATOM 609 C CA . ALA A 1 81 ? -15.378 6.179 17.087 1.00 87.38 81 ALA A CA 1
ATOM 610 C C . ALA A 1 81 ? -14.731 4.808 16.861 1.00 87.38 81 ALA A C 1
ATOM 612 O O . ALA A 1 81 ? -14.865 3.915 17.693 1.00 87.38 81 ALA A O 1
ATOM 613 N N . LEU A 1 82 ? -13.922 4.691 15.808 1.00 87.62 82 LEU A N 1
ATOM 614 C CA . LEU A 1 82 ? -13.157 3.491 15.490 1.00 87.62 82 LEU A CA 1
ATOM 615 C C . LEU A 1 82 ? -12.289 3.068 16.684 1.00 87.62 82 LEU A C 1
ATOM 617 O O . LEU A 1 82 ? -12.359 1.917 17.105 1.00 87.62 82 LEU A O 1
ATOM 621 N N . SER A 1 83 ? -11.527 3.990 17.290 1.00 87.25 83 SER A N 1
ATOM 622 C CA . SER A 1 83 ? -10.636 3.665 18.420 1.00 87.25 83 SER A 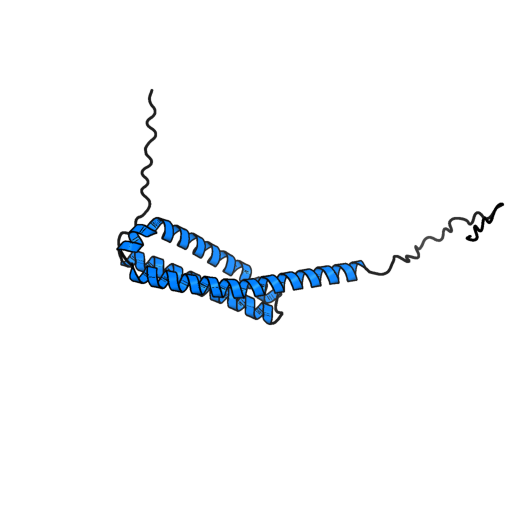CA 1
ATOM 623 C C . SER A 1 83 ? -11.355 3.061 19.630 1.00 87.25 83 SER A C 1
ATOM 625 O O . SER A 1 83 ? -10.754 2.291 20.377 1.00 87.25 83 SER A O 1
ATOM 627 N N . ARG A 1 84 ? -12.637 3.393 19.816 1.00 90.56 84 ARG A N 1
ATOM 628 C CA . ARG A 1 84 ? -13.480 2.873 20.899 1.00 90.56 84 ARG A CA 1
ATOM 629 C C . ARG A 1 84 ? -14.156 1.559 20.520 1.00 90.56 84 ARG A C 1
ATOM 631 O O . ARG A 1 84 ? -14.299 0.693 21.373 1.00 90.56 84 ARG A O 1
ATOM 638 N N . LEU A 1 85 ? -14.587 1.441 19.267 1.00 90.31 85 LEU A N 1
ATOM 639 C CA . LEU A 1 85 ? -15.434 0.353 18.781 1.00 90.31 85 LEU A CA 1
ATOM 640 C C . LEU A 1 85 ? -14.640 -0.860 18.277 1.00 90.31 85 LEU A C 1
ATOM 642 O O . LEU A 1 85 ? -15.098 -1.981 18.455 1.00 90.31 85 LEU A O 1
ATOM 646 N N . ALA A 1 86 ? -13.459 -0.651 17.686 1.00 91.12 86 ALA A N 1
ATOM 647 C CA . ALA A 1 86 ? -12.640 -1.711 17.087 1.00 91.12 86 ALA A CA 1
ATOM 648 C C . ALA A 1 86 ? -11.118 -1.474 17.269 1.00 91.12 86 ALA A C 1
ATOM 650 O O . ALA A 1 86 ? -10.369 -1.381 16.290 1.00 91.12 86 ALA A O 1
ATOM 651 N N . PRO A 1 87 ? -10.608 -1.370 18.513 1.00 91.00 87 PRO A N 1
ATOM 652 C CA . PRO A 1 87 ? -9.200 -1.043 18.772 1.00 91.00 87 PRO A CA 1
ATOM 653 C C . PRO A 1 87 ? -8.208 -2.082 18.222 1.00 91.00 87 PRO A C 1
ATOM 655 O O . PRO A 1 87 ? -7.142 -1.716 17.719 1.00 91.00 87 PRO A O 1
ATOM 658 N N . ALA A 1 88 ? -8.552 -3.373 18.284 1.00 91.75 88 ALA A N 1
ATOM 659 C CA . ALA A 1 88 ? -7.719 -4.450 17.749 1.00 91.75 88 ALA A CA 1
ATOM 660 C C . ALA A 1 88 ? -7.593 -4.361 16.217 1.00 91.75 88 ALA A C 1
ATOM 662 O O . ALA A 1 88 ? -6.481 -4.358 15.690 1.00 91.75 88 ALA A O 1
ATOM 663 N N . SER A 1 89 ? -8.718 -4.187 15.517 1.00 88.81 89 SER A N 1
ATOM 664 C CA . SER A 1 89 ? -8.770 -4.062 14.054 1.00 88.81 89 SER A CA 1
ATOM 665 C C . SER A 1 89 ? -7.963 -2.869 13.547 1.00 88.81 89 SER A C 1
ATOM 667 O O . SER A 1 89 ? -7.257 -2.982 12.551 1.00 88.81 89 SER A O 1
ATOM 669 N N . ILE A 1 90 ? -7.981 -1.743 14.265 1.00 89.69 90 ILE A N 1
ATOM 670 C CA . ILE A 1 90 ? -7.173 -0.560 13.925 1.00 89.69 90 ILE A CA 1
ATOM 671 C C . ILE A 1 90 ? -5.685 -0.812 14.117 1.00 89.69 90 ILE A C 1
ATOM 673 O O . ILE A 1 90 ? -4.873 -0.306 13.347 1.00 89.69 90 ILE A O 1
ATOM 677 N N . THR A 1 91 ? -5.320 -1.549 15.163 1.00 91.62 91 THR A N 1
ATOM 678 C CA . THR A 1 91 ? -3.916 -1.852 15.450 1.00 91.62 91 THR A CA 1
ATOM 679 C C . THR A 1 91 ? -3.346 -2.727 14.337 1.00 91.62 91 THR A C 1
ATOM 681 O O . THR A 1 91 ? -2.355 -2.347 13.719 1.00 91.62 91 THR A O 1
ATOM 684 N N . ALA A 1 92 ? -4.053 -3.802 13.978 1.00 90.50 92 ALA A N 1
ATOM 685 C CA . ALA A 1 92 ? -3.694 -4.661 12.851 1.00 90.50 92 ALA A CA 1
ATOM 686 C C . ALA A 1 92 ? -3.677 -3.902 11.510 1.00 90.50 92 ALA A C 1
ATOM 688 O O . ALA A 1 92 ? -2.766 -4.070 10.703 1.00 90.50 92 ALA A O 1
ATOM 689 N N . LEU A 1 93 ? -4.660 -3.026 11.278 1.00 89.06 93 LEU A N 1
ATOM 690 C CA . LEU A 1 93 ? -4.731 -2.201 10.071 1.00 89.06 93 LEU A CA 1
ATOM 691 C C . LEU A 1 93 ? -3.532 -1.249 9.950 1.00 89.06 93 LEU A C 1
ATOM 693 O O . LEU A 1 93 ? -3.016 -1.066 8.853 1.00 89.06 93 LEU A O 1
ATOM 697 N N . LYS A 1 94 ? -3.060 -0.658 11.055 1.00 87.12 94 LYS A N 1
ATOM 698 C CA . LYS A 1 94 ? -1.857 0.192 11.050 1.00 87.12 94 LYS A CA 1
ATOM 699 C C . LYS A 1 94 ? -0.603 -0.601 10.694 1.00 87.12 94 LYS A C 1
ATOM 701 O O . LYS A 1 94 ? 0.187 -0.136 9.882 1.00 87.12 94 LYS A O 1
ATOM 706 N N . GLU A 1 95 ? -0.433 -1.790 11.265 1.00 91.31 95 GLU A N 1
ATOM 707 C CA . GLU A 1 95 ? 0.701 -2.667 10.946 1.00 91.31 95 GLU A CA 1
ATOM 708 C C . GLU A 1 95 ? 0.700 -3.057 9.462 1.00 91.31 95 GLU A C 1
ATOM 710 O O . GLU A 1 95 ? 1.706 -2.889 8.771 1.00 91.31 95 GLU A O 1
ATOM 715 N N . ARG A 1 96 ? -0.461 -3.478 8.943 1.00 90.62 96 ARG A N 1
ATOM 716 C CA . ARG A 1 96 ? -0.652 -3.774 7.516 1.00 90.62 96 ARG A CA 1
ATOM 717 C C . ARG A 1 96 ? -0.411 -2.563 6.624 1.00 90.62 96 ARG A C 1
ATOM 719 O O . ARG A 1 96 ? 0.142 -2.710 5.540 1.00 90.62 96 ARG A O 1
ATOM 726 N N . HIS A 1 97 ? -0.803 -1.371 7.063 1.00 86.06 97 HIS A N 1
ATOM 727 C CA . HIS A 1 97 ? -0.593 -0.137 6.308 1.00 86.06 97 HIS A CA 1
ATOM 728 C C . HIS A 1 97 ? 0.890 0.218 6.169 1.00 86.06 97 HIS A C 1
ATOM 730 O O . HIS A 1 97 ? 1.322 0.618 5.087 1.00 86.06 97 HIS A O 1
ATOM 736 N N . GLU A 1 98 ? 1.682 0.032 7.224 1.00 88.88 98 GLU A N 1
ATOM 737 C CA . GLU A 1 98 ? 3.133 0.240 7.167 1.00 88.88 98 GLU A CA 1
ATOM 738 C C . GLU A 1 98 ? 3.814 -0.772 6.233 1.00 88.88 98 GLU A C 1
ATOM 740 O O . GLU A 1 98 ? 4.642 -0.392 5.399 1.00 88.88 98 GLU A O 1
ATOM 745 N N . GLU A 1 99 ? 3.415 -2.046 6.295 1.00 90.81 99 GLU A N 1
ATOM 746 C CA . GLU A 1 99 ? 3.886 -3.074 5.360 1.00 90.81 99 GLU A CA 1
ATOM 747 C C . GLU A 1 99 ? 3.518 -2.723 3.909 1.00 90.81 99 GLU A C 1
ATOM 749 O O . GLU A 1 99 ? 4.385 -2.693 3.028 1.00 90.81 99 GLU A O 1
ATOM 754 N N . PHE A 1 100 ? 2.255 -2.362 3.672 1.00 86.69 100 PHE A N 1
ATOM 755 C CA . PHE A 1 100 ? 1.757 -1.905 2.377 1.00 86.69 100 PHE A CA 1
ATOM 756 C C . PHE A 1 100 ? 2.579 -0.727 1.839 1.00 86.69 100 PHE A C 1
ATOM 758 O O . PHE A 1 100 ? 3.007 -0.753 0.684 1.00 86.69 100 PHE A O 1
ATOM 765 N N . ARG A 1 101 ? 2.860 0.292 2.666 1.00 86.50 101 ARG A N 1
ATOM 766 C CA . ARG A 1 101 ? 3.680 1.448 2.268 1.00 86.50 101 ARG A CA 1
ATOM 767 C C . ARG A 1 101 ? 5.079 1.031 1.831 1.00 86.50 101 ARG A C 1
ATOM 769 O O . ARG A 1 101 ? 5.568 1.557 0.830 1.00 86.50 101 ARG A O 1
ATOM 776 N N . SER A 1 102 ? 5.707 0.105 2.549 1.00 91.56 102 SER A N 1
ATOM 777 C CA . SER A 1 102 ? 7.044 -0.392 2.219 1.00 91.56 102 SER A CA 1
ATOM 778 C C . SER A 1 102 ? 7.059 -1.102 0.860 1.00 91.56 102 SER A C 1
ATOM 780 O O . SER A 1 102 ? 7.836 -0.748 -0.031 1.00 91.56 102 SER A O 1
ATOM 782 N N . LEU A 1 103 ? 6.126 -2.033 0.637 1.00 87.38 103 LEU A N 1
ATOM 783 C CA . LEU A 1 103 ? 6.015 -2.771 -0.627 1.00 87.38 103 LEU A CA 1
ATOM 784 C C . LEU A 1 103 ? 5.644 -1.859 -1.803 1.00 87.38 103 LEU A C 1
ATOM 786 O O . LEU A 1 103 ? 6.184 -1.993 -2.905 1.00 87.38 103 LEU A O 1
ATOM 790 N N . LEU A 1 104 ? 4.759 -0.890 -1.570 1.00 84.12 104 LEU A N 1
ATOM 791 C CA . LEU A 1 104 ? 4.387 0.109 -2.562 1.00 84.12 104 LEU A CA 1
ATOM 792 C C . LEU A 1 104 ? 5.600 0.943 -2.996 1.00 84.12 104 LEU A C 1
ATOM 794 O O . LEU A 1 104 ? 5.801 1.149 -4.192 1.00 84.12 104 LEU A O 1
ATOM 798 N N . GLN A 1 105 ? 6.435 1.392 -2.053 1.00 88.94 105 GLN A N 1
ATOM 799 C CA . GLN A 1 105 ? 7.643 2.168 -2.356 1.00 88.94 105 GLN A CA 1
ATOM 800 C C . GLN A 1 105 ? 8.638 1.387 -3.220 1.00 88.94 105 GLN A C 1
ATOM 802 O O . GLN A 1 105 ? 9.159 1.937 -4.192 1.00 88.94 105 GLN A O 1
ATOM 807 N N . ILE A 1 106 ? 8.865 0.106 -2.910 1.00 89.62 106 ILE A N 1
ATOM 808 C CA . ILE A 1 106 ? 9.757 -0.765 -3.689 1.00 89.62 106 ILE A CA 1
ATOM 809 C C . ILE A 1 106 ? 9.276 -0.865 -5.141 1.00 89.62 106 ILE A C 1
ATOM 811 O O . ILE A 1 106 ? 10.060 -0.666 -6.072 1.00 89.62 106 ILE A O 1
ATOM 815 N N . ASN A 1 107 ? 7.986 -1.132 -5.347 1.00 87.56 107 ASN A N 1
ATOM 816 C CA . ASN A 1 107 ? 7.429 -1.248 -6.692 1.00 87.56 107 ASN A CA 1
ATOM 817 C C . ASN A 1 107 ? 7.473 0.085 -7.452 1.00 87.56 107 ASN A C 1
ATOM 819 O O . ASN A 1 107 ? 7.892 0.128 -8.609 1.00 87.56 107 ASN A O 1
ATOM 823 N N . LEU A 1 108 ? 7.115 1.196 -6.800 1.00 87.75 108 LEU A N 1
ATOM 824 C CA . LEU A 1 108 ? 7.151 2.518 -7.428 1.00 87.75 108 LEU A CA 1
ATOM 825 C C . LEU A 1 108 ? 8.568 2.941 -7.835 1.00 87.75 108 LEU A C 1
ATOM 827 O O . LEU A 1 108 ? 8.719 3.567 -8.881 1.00 87.75 108 LEU A O 1
ATOM 831 N N . ALA A 1 109 ? 9.605 2.568 -7.080 1.00 89.88 109 ALA A N 1
ATOM 832 C CA . ALA A 1 109 ? 10.994 2.810 -7.476 1.00 89.88 109 ALA A CA 1
ATOM 833 C C . ALA A 1 109 ? 11.363 2.073 -8.780 1.00 89.88 109 ALA A C 1
ATOM 835 O O . ALA A 1 109 ? 12.008 2.643 -9.664 1.00 89.88 109 ALA A O 1
ATOM 836 N N . VAL A 1 110 ? 10.908 0.827 -8.948 1.00 89.44 110 VAL A N 1
ATOM 837 C CA . VAL A 1 110 ? 11.115 0.063 -10.193 1.00 89.44 110 VAL A CA 1
ATOM 838 C C . VAL A 1 110 ? 10.366 0.710 -11.358 1.00 89.44 110 VAL A C 1
ATOM 840 O O . VAL A 1 110 ? 10.931 0.893 -12.433 1.00 89.44 110 VAL A O 1
ATOM 843 N N . LEU A 1 111 ? 9.109 1.101 -11.150 1.00 87.50 111 LEU A N 1
ATOM 844 C CA . LEU A 1 111 ? 8.310 1.741 -12.196 1.00 87.50 111 LEU A CA 1
ATOM 845 C C . LEU A 1 111 ? 8.885 3.107 -12.603 1.00 87.50 111 LEU A C 1
ATOM 847 O O . LEU A 1 111 ? 8.912 3.437 -13.790 1.00 87.50 111 LEU A O 1
ATOM 851 N N . ALA A 1 112 ? 9.386 3.888 -11.642 1.00 86.00 112 ALA A N 1
ATOM 852 C CA . ALA A 1 112 ? 10.020 5.177 -11.900 1.00 86.00 112 ALA A CA 1
ATOM 853 C C . ALA A 1 112 ? 11.296 5.026 -12.742 1.00 86.00 112 ALA A C 1
ATOM 855 O O . ALA A 1 112 ? 11.430 5.702 -13.762 1.00 86.00 112 ALA A O 1
ATOM 856 N N . THR A 1 113 ? 12.183 4.098 -12.370 1.00 81.81 113 THR A N 1
ATOM 857 C CA . THR A 1 113 ? 13.427 3.842 -13.118 1.00 81.81 113 THR A CA 1
ATOM 858 C C . THR A 1 113 ? 13.140 3.318 -14.523 1.00 81.81 113 THR A C 1
ATOM 860 O O . THR A 1 113 ? 13.714 3.805 -15.494 1.00 81.81 113 THR A O 1
ATOM 863 N N . ALA A 1 114 ? 12.191 2.395 -14.680 1.00 77.25 114 ALA A N 1
ATOM 864 C CA . ALA A 1 114 ? 11.797 1.907 -15.997 1.00 77.25 114 ALA A CA 1
ATOM 865 C C . ALA A 1 114 ? 11.202 3.009 -16.886 1.00 77.25 114 ALA A C 1
ATOM 867 O O . ALA A 1 114 ? 11.476 3.049 -18.089 1.00 77.25 114 ALA A O 1
ATOM 868 N N . ARG A 1 115 ? 10.414 3.929 -16.313 1.00 81.19 115 ARG A N 1
ATOM 869 C CA . ARG A 1 115 ? 9.877 5.088 -17.036 1.00 81.19 115 ARG A CA 1
ATOM 870 C C . ARG A 1 115 ? 10.979 6.061 -17.452 1.00 81.19 115 ARG A C 1
ATOM 872 O O . ARG A 1 115 ? 10.938 6.533 -18.586 1.00 81.19 115 ARG A O 1
ATOM 879 N N . GLU A 1 116 ? 11.945 6.346 -16.584 1.00 80.06 116 GLU A N 1
ATOM 880 C CA . GLU A 1 116 ? 13.101 7.200 -16.891 1.00 80.06 116 GLU A CA 1
ATOM 881 C C . GLU A 1 116 ? 13.944 6.606 -18.026 1.00 80.06 116 GLU A C 1
ATOM 883 O O . GLU A 1 116 ? 14.141 7.263 -19.049 1.00 80.06 116 GLU A O 1
ATOM 888 N N . VAL A 1 117 ? 14.307 5.323 -17.919 1.00 68.81 117 VAL A N 1
ATOM 889 C CA . VAL A 1 117 ? 15.046 4.591 -18.960 1.00 68.81 117 VAL A CA 1
ATOM 890 C C . VAL A 1 117 ? 14.270 4.568 -20.280 1.00 68.81 117 VAL A C 1
ATOM 892 O O . VAL A 1 117 ? 14.844 4.807 -21.340 1.00 68.81 117 VAL A O 1
ATOM 895 N N . SER A 1 118 ? 12.952 4.348 -20.246 1.00 60.38 118 SER A N 1
ATOM 896 C CA . SER A 1 118 ? 12.111 4.376 -21.453 1.00 60.38 118 SER A CA 1
ATOM 897 C C . SER A 1 118 ? 12.084 5.762 -22.098 1.00 60.38 118 SER A C 1
ATOM 899 O O . SER A 1 118 ? 12.185 5.884 -23.319 1.00 60.38 118 SER A O 1
ATOM 901 N N . GLN A 1 119 ? 11.976 6.823 -21.294 1.00 71.56 119 GLN A N 1
ATOM 902 C CA . GLN A 1 119 ? 12.032 8.199 -21.784 1.00 71.56 119 GLN A CA 1
ATOM 903 C C . GLN A 1 119 ? 13.408 8.543 -22.362 1.00 71.56 119 GLN A C 1
ATOM 905 O O . GLN A 1 119 ? 13.469 9.221 -23.385 1.00 71.56 119 GLN A O 1
ATOM 910 N N . ASP A 1 120 ? 14.498 8.059 -21.768 1.00 54.69 120 ASP A N 1
ATOM 911 C CA . ASP A 1 120 ? 15.853 8.223 -22.298 1.00 54.69 120 ASP A CA 1
ATOM 912 C C . ASP A 1 120 ? 16.063 7.484 -23.615 1.00 54.69 120 ASP A C 1
ATOM 914 O O . ASP A 1 120 ? 16.598 8.072 -24.557 1.00 54.69 120 ASP A O 1
ATOM 918 N N . ILE A 1 121 ? 15.583 6.242 -23.729 1.00 46.06 121 ILE A N 1
ATOM 919 C CA . ILE A 1 121 ? 15.614 5.483 -24.984 1.00 46.06 121 ILE A CA 1
ATOM 920 C C . ILE A 1 121 ? 14.830 6.232 -26.062 1.00 46.06 121 ILE A C 1
ATOM 922 O O . ILE A 1 121 ? 15.369 6.470 -27.140 1.00 46.06 121 ILE A O 1
ATOM 926 N N . ILE A 1 122 ? 13.604 6.681 -25.775 1.00 57.59 122 ILE A N 1
ATOM 927 C CA . ILE A 1 122 ? 12.791 7.447 -26.731 1.00 57.59 122 ILE A CA 1
ATOM 928 C C . ILE A 1 122 ? 13.492 8.753 -27.124 1.00 57.59 122 ILE A C 1
ATOM 930 O O . ILE A 1 122 ? 13.559 9.071 -28.309 1.00 57.59 122 ILE A O 1
ATOM 934 N N . ARG A 1 123 ? 14.063 9.504 -26.171 1.00 60.22 123 ARG A N 1
ATOM 935 C CA . ARG A 1 123 ? 14.812 10.742 -26.456 1.00 60.22 123 ARG A CA 1
ATOM 936 C C . ARG A 1 123 ? 16.053 10.480 -27.307 1.00 60.22 123 ARG A C 1
ATOM 938 O O . ARG A 1 123 ? 16.337 11.264 -28.210 1.00 60.22 123 ARG A O 1
ATOM 945 N N . ASN A 1 124 ? 16.794 9.411 -27.034 1.00 49.12 124 ASN A N 1
ATOM 946 C CA . ASN A 1 124 ? 17.998 9.054 -27.777 1.00 49.12 124 ASN A CA 1
ATOM 947 C C . ASN A 1 124 ? 17.655 8.570 -29.193 1.00 49.12 124 ASN A C 1
ATOM 949 O O . ASN A 1 124 ? 18.237 9.053 -30.159 1.00 49.12 124 ASN A O 1
ATOM 953 N N . VAL A 1 125 ? 16.642 7.713 -29.340 1.00 45.16 125 VAL A N 1
ATOM 954 C CA . VAL A 1 125 ? 16.121 7.276 -30.646 1.00 45.16 125 VAL A CA 1
ATOM 955 C C . VAL A 1 125 ? 15.578 8.465 -31.439 1.00 45.16 125 VAL A C 1
ATOM 957 O O . VAL A 1 125 ? 15.885 8.600 -32.623 1.00 45.16 125 VAL A O 1
ATOM 960 N N . ALA A 1 126 ? 14.841 9.377 -30.800 1.00 45.41 126 ALA A N 1
ATOM 961 C CA . ALA A 1 126 ? 14.378 10.607 -31.433 1.00 45.41 126 ALA A CA 1
ATOM 962 C C . ALA A 1 126 ? 15.557 11.477 -31.890 1.00 45.41 126 ALA A C 1
ATOM 964 O O . ALA A 1 126 ? 15.536 11.951 -33.019 1.00 45.41 126 ALA A O 1
ATOM 965 N N . ARG A 1 127 ? 16.619 11.640 -31.085 1.00 54.47 127 ARG A N 1
ATOM 966 C CA . ARG A 1 127 ? 17.845 12.361 -31.485 1.00 54.47 127 ARG A CA 1
ATOM 967 C C . ARG A 1 127 ? 18.572 11.682 -32.644 1.00 54.47 127 ARG A C 1
ATOM 969 O O . ARG A 1 127 ? 18.992 12.380 -33.554 1.00 54.47 127 ARG A O 1
ATOM 976 N N . GLN A 1 128 ? 18.688 10.357 -32.640 1.00 49.75 128 GLN A N 1
ATOM 977 C CA . GLN A 1 128 ? 19.339 9.591 -33.710 1.00 49.75 128 GLN A CA 1
ATOM 978 C C . GLN A 1 128 ? 18.543 9.638 -35.018 1.00 49.75 128 GLN A C 1
ATOM 980 O O . GLN A 1 128 ? 19.121 9.788 -36.087 1.00 49.75 128 GLN A O 1
ATOM 985 N N . THR A 1 129 ? 17.213 9.594 -34.935 1.00 49.16 129 THR A N 1
ATOM 986 C CA . THR A 1 129 ? 16.326 9.706 -36.104 1.00 49.16 129 THR A CA 1
ATOM 987 C C . THR A 1 129 ? 16.242 11.153 -36.610 1.00 49.16 129 THR A C 1
ATOM 989 O O . THR A 1 129 ? 16.161 11.386 -37.811 1.00 49.16 129 THR A O 1
ATOM 992 N N . SER A 1 130 ? 16.333 12.140 -35.709 1.00 46.94 130 SER A N 1
ATOM 993 C CA . SER A 1 130 ? 16.467 13.567 -36.058 1.00 46.94 130 SER A CA 1
ATOM 994 C C . SER A 1 130 ? 17.857 13.910 -36.608 1.00 46.94 130 SER A C 1
ATOM 996 O O . SER A 1 130 ? 18.011 14.922 -37.282 1.00 46.94 130 SER A O 1
ATOM 998 N N . ALA A 1 131 ? 18.860 13.068 -36.341 1.00 49.94 131 ALA A N 1
ATOM 999 C CA . ALA A 1 131 ? 20.209 13.133 -36.899 1.00 49.94 131 ALA A CA 1
ATOM 1000 C C . ALA A 1 131 ? 20.335 12.352 -38.227 1.00 49.94 131 ALA A C 1
ATOM 1002 O O . ALA A 1 131 ? 21.403 11.832 -38.551 1.00 49.94 131 ALA A O 1
ATOM 1003 N N . GLY A 1 132 ? 19.248 12.277 -39.009 1.00 39.44 132 GLY A N 1
ATOM 1004 C CA . GLY A 1 132 ? 19.305 11.919 -40.430 1.00 39.44 132 GLY A CA 1
ATOM 1005 C C . GLY A 1 132 ? 20.243 12.861 -41.205 1.00 39.44 132 GLY A C 1
ATOM 1006 O O . GLY A 1 132 ? 20.473 13.989 -40.763 1.00 39.44 132 GLY A O 1
ATOM 1007 N N . PRO A 1 133 ? 20.832 12.393 -42.325 1.00 39.22 133 PRO A N 1
ATOM 1008 C CA . PRO A 1 133 ? 22.086 12.906 -42.871 1.00 39.22 133 PRO A CA 1
ATOM 1009 C C . PRO A 1 133 ? 22.001 14.408 -43.119 1.00 39.22 133 PRO A C 1
ATOM 1011 O O . PRO A 1 133 ? 20.997 14.883 -43.651 1.00 39.22 133 PRO A O 1
ATOM 1014 N N . ALA A 1 134 ? 23.065 15.137 -42.760 1.00 44.91 134 ALA A N 1
ATOM 1015 C CA . ALA A 1 134 ? 23.254 16.531 -43.144 1.00 44.91 134 ALA A CA 1
ATOM 1016 C C . ALA A 1 134 ? 22.736 16.730 -44.572 1.00 44.91 134 ALA A C 1
ATOM 1018 O O . ALA A 1 134 ? 23.176 16.024 -45.483 1.00 44.91 134 ALA A O 1
ATOM 1019 N N . ALA A 1 135 ? 21.749 17.612 -44.739 1.00 48.25 135 ALA A N 1
ATOM 1020 C CA . ALA A 1 135 ? 21.035 17.801 -45.991 1.00 48.25 135 ALA A CA 1
ATOM 1021 C C . ALA A 1 135 ? 22.013 18.130 -47.130 1.00 48.25 135 ALA A C 1
ATOM 1023 O O . ALA A 1 135 ? 22.339 19.285 -47.379 1.00 48.25 135 ALA A O 1
ATOM 1024 N N . THR A 1 136 ? 22.464 17.104 -47.848 1.00 52.38 136 THR A N 1
ATOM 1025 C CA . THR A 1 136 ? 23.065 17.242 -49.172 1.00 52.38 136 THR A CA 1
ATOM 1026 C C . THR A 1 136 ? 21.941 17.015 -50.165 1.00 52.38 136 THR A C 1
ATOM 1028 O O . THR A 1 136 ? 21.838 15.972 -50.806 1.00 52.38 136 THR A O 1
ATOM 1031 N N . THR A 1 137 ? 21.029 17.979 -50.240 1.00 43.69 137 THR A N 1
ATOM 1032 C CA . THR A 1 137 ? 19.978 17.958 -51.252 1.00 43.69 137 THR A CA 1
ATOM 1033 C C . THR A 1 137 ? 20.514 18.644 -52.499 1.00 43.69 137 THR A C 1
ATOM 1035 O O . THR A 1 137 ? 20.527 19.869 -52.597 1.00 43.69 137 THR A O 1
ATOM 1038 N N . TYR A 1 138 ? 20.932 17.831 -53.473 1.00 48.44 138 TYR A N 1
ATOM 1039 C CA . TYR A 1 138 ? 20.932 18.216 -54.882 1.00 48.44 138 TYR A CA 1
ATOM 1040 C C . TYR A 1 138 ? 19.487 18.555 -55.273 1.00 48.44 138 TYR A C 1
ATOM 1042 O O . TYR A 1 138 ? 18.649 17.679 -55.486 1.00 48.44 138 TYR A O 1
ATOM 1050 N N . GLY A 1 139 ? 19.173 19.848 -55.303 1.00 41.12 139 GLY A N 1
ATOM 1051 C CA . GLY A 1 139 ? 17.896 20.365 -55.770 1.00 41.12 139 GLY A CA 1
ATOM 1052 C C . GLY A 1 139 ? 17.847 20.409 -57.295 1.00 41.12 139 GLY A C 1
ATOM 1053 O O . GLY A 1 139 ? 18.671 21.045 -57.945 1.00 41.12 139 GLY A O 1
ATOM 1054 N N . ARG A 1 140 ? 16.839 19.741 -57.853 1.00 46.34 140 ARG A N 1
ATOM 1055 C CA . ARG A 1 140 ? 16.453 19.664 -59.267 1.00 46.34 140 ARG A CA 1
ATOM 1056 C C . ARG A 1 140 ? 15.920 21.009 -59.797 1.00 46.34 140 ARG A C 1
ATOM 1058 O O . ARG A 1 140 ? 14.747 21.126 -60.126 1.00 46.34 140 ARG A O 1
ATOM 1065 N N . SER A 1 141 ? 16.781 22.018 -59.864 1.00 51.38 141 SER A N 1
ATOM 1066 C CA . SER A 1 141 ? 16.643 23.180 -60.748 1.00 51.38 141 SER A CA 1
ATOM 1067 C C . SER A 1 141 ? 18.048 23.688 -61.054 1.00 51.38 141 SER A C 1
ATOM 1069 O O . SER A 1 141 ? 18.734 24.220 -60.184 1.00 51.38 141 SER A O 1
ATOM 1071 N N . GLY A 1 142 ? 18.519 23.417 -62.271 1.00 47.69 142 GLY A N 1
ATOM 1072 C CA . GLY A 1 142 ? 19.874 23.718 -62.721 1.00 47.69 142 GLY A CA 1
ATOM 1073 C C . GLY A 1 142 ? 20.110 25.211 -62.920 1.00 47.69 142 GLY A C 1
ATOM 1074 O O . GLY A 1 142 ? 20.198 25.677 -64.050 1.00 47.69 142 GLY A O 1
ATOM 1075 N N . THR A 1 143 ? 20.265 25.959 -61.833 1.00 41.75 143 THR A N 1
ATOM 1076 C CA . THR A 1 143 ? 20.805 27.318 -61.881 1.00 41.75 143 THR A CA 1
ATOM 1077 C C . THR A 1 143 ? 22.010 27.404 -60.967 1.00 41.75 143 THR A C 1
ATOM 1079 O O . THR A 1 143 ? 21.881 27.508 -59.748 1.00 41.75 143 THR A O 1
ATOM 1082 N N . MET A 1 144 ? 23.194 27.367 -61.580 1.00 47.50 144 MET A N 1
ATOM 1083 C CA . MET A 1 144 ? 24.418 27.802 -60.926 1.00 47.50 144 MET A CA 1
ATOM 1084 C C . MET A 1 144 ? 24.251 29.270 -60.535 1.00 47.50 144 MET A C 1
ATOM 1086 O O . MET A 1 144 ? 24.008 30.119 -61.397 1.00 47.50 144 MET A O 1
ATOM 1090 N N . ALA A 1 145 ? 24.402 29.583 -59.248 1.00 42.03 145 ALA A N 1
ATOM 1091 C CA . ALA A 1 145 ? 24.773 30.934 -58.867 1.00 42.03 145 ALA A CA 1
ATOM 1092 C C . ALA A 1 145 ? 26.155 31.178 -59.477 1.00 42.03 145 ALA A C 1
ATOM 1094 O O . ALA A 1 145 ? 27.149 30.568 -59.094 1.00 42.03 145 ALA A O 1
ATOM 1095 N N . LYS A 1 146 ? 26.133 31.989 -60.530 1.00 45.00 146 LYS A N 1
ATOM 1096 C CA . LYS A 1 146 ? 27.245 32.371 -61.382 1.00 45.00 146 LYS A CA 1
ATOM 1097 C C . LYS A 1 146 ? 28.478 32.686 -60.539 1.00 45.00 146 LYS A C 1
ATOM 1099 O O . LYS A 1 146 ? 28.491 33.640 -59.764 1.00 45.00 146 LYS A O 1
ATOM 1104 N N . GLU A 1 147 ? 29.505 31.881 -60.758 1.00 47.53 147 GLU A N 1
ATOM 1105 C CA . GLU A 1 147 ? 30.893 32.221 -60.516 1.00 47.53 147 GLU A CA 1
ATOM 1106 C C . GLU A 1 147 ? 31.145 33.662 -60.974 1.00 47.53 147 GLU A C 1
ATOM 1108 O O . GLU A 1 147 ? 31.068 33.988 -62.161 1.00 47.53 147 GLU A O 1
ATOM 1113 N N . LYS A 1 148 ? 31.394 34.551 -60.013 1.00 45.62 148 LYS A N 1
ATOM 1114 C CA . LYS A 1 148 ? 31.995 35.850 -60.283 1.00 45.62 148 LYS A CA 1
ATOM 1115 C C . LYS A 1 148 ? 33.454 35.768 -59.859 1.00 45.62 148 LYS A C 1
ATOM 1117 O O . LYS A 1 148 ? 33.846 36.309 -58.832 1.00 45.62 148 LYS A O 1
ATOM 1122 N N . ILE A 1 149 ? 34.257 35.081 -60.667 1.00 52.91 149 ILE A N 1
ATOM 1123 C CA . ILE A 1 149 ? 35.683 35.388 -60.734 1.00 52.91 149 ILE A CA 1
ATOM 1124 C C . ILE A 1 149 ? 35.815 36.645 -61.586 1.00 52.91 149 ILE A C 1
ATOM 1126 O O . ILE A 1 149 ? 35.511 36.603 -62.769 1.00 52.91 149 ILE A O 1
ATOM 1130 N N . VAL A 1 150 ? 36.170 37.754 -60.930 1.00 48.31 150 VAL A N 1
ATOM 1131 C CA . VAL A 1 150 ? 37.057 38.874 -61.328 1.00 48.31 150 VAL A CA 1
ATOM 1132 C C . VAL A 1 150 ? 36.921 39.886 -60.175 1.00 48.31 150 VAL A C 1
ATOM 1134 O O . VAL A 1 150 ? 35.814 40.346 -59.911 1.00 48.31 150 VAL A O 1
ATOM 1137 N N . GLY A 1 151 ? 37.938 40.292 -59.423 1.00 44.66 151 GLY A N 1
ATOM 1138 C CA . GLY A 1 151 ? 39.370 40.036 -59.438 1.00 44.66 151 GLY A CA 1
ATOM 1139 C C . GLY A 1 151 ? 40.011 40.819 -58.278 1.00 44.66 151 GLY A C 1
ATOM 1140 O O . GLY A 1 151 ? 39.370 41.679 -57.683 1.00 44.66 151 GLY A O 1
ATOM 1141 N N . GLU A 1 152 ? 41.285 40.520 -58.025 1.00 47.31 152 GLU A N 1
ATOM 1142 C CA . GLU A 1 152 ? 42.265 41.349 -57.305 1.00 47.31 152 GLU A CA 1
ATOM 1143 C C . GLU A 1 152 ? 42.219 41.465 -55.758 1.00 47.31 152 GLU A C 1
ATOM 1145 O O . GLU A 1 152 ? 41.363 42.126 -55.185 1.00 47.31 152 GLU A O 1
ATOM 1150 N N . ARG A 1 153 ? 43.326 40.977 -55.152 1.00 47.72 153 ARG A N 1
ATOM 1151 C CA . ARG A 1 153 ? 43.964 41.361 -53.862 1.00 47.72 153 ARG A CA 1
ATOM 1152 C C . ARG A 1 153 ? 43.255 40.882 -52.581 1.00 47.72 153 ARG A C 1
ATOM 1154 O O . ARG A 1 153 ? 42.082 41.127 -52.382 1.00 47.72 153 ARG A O 1
ATOM 1161 N N . GLY A 1 154 ? 43.901 40.239 -51.615 1.00 50.16 154 GLY A N 1
ATOM 1162 C CA . GLY A 1 154 ? 45.297 39.871 -51.418 1.00 50.16 154 GLY A CA 1
ATOM 1163 C C . GLY A 1 154 ? 45.373 38.819 -50.307 1.00 50.16 154 GLY A C 1
ATOM 1164 O O . GLY A 1 154 ? 44.496 38.729 -49.451 1.00 50.16 154 GLY A O 1
ATOM 1165 N N . ILE A 1 155 ? 46.403 37.985 -50.367 1.00 58.44 155 ILE A N 1
ATOM 1166 C CA . ILE A 1 155 ? 46.682 36.937 -49.386 1.00 58.44 155 ILE A CA 1
ATOM 1167 C C . ILE A 1 155 ? 47.426 37.601 -48.225 1.00 58.44 155 ILE A C 1
ATOM 1169 O O . ILE A 1 155 ? 48.580 37.988 -48.393 1.00 58.44 155 ILE A O 1
ATOM 1173 N N . ALA A 1 156 ? 46.783 37.751 -47.068 1.00 58.84 156 ALA A N 1
ATOM 1174 C CA . ALA A 1 156 ? 47.477 38.039 -45.817 1.00 58.84 156 ALA A CA 1
ATOM 1175 C C . ALA A 1 156 ? 47.573 36.729 -45.029 1.00 58.84 156 ALA A C 1
ATOM 1177 O O . ALA A 1 156 ? 46.612 36.278 -44.410 1.00 58.84 156 ALA A O 1
ATOM 1178 N N . VAL A 1 157 ? 48.733 36.083 -45.138 1.00 53.91 157 VAL A N 1
ATOM 1179 C CA . VAL A 1 157 ? 49.144 34.992 -44.255 1.00 53.91 157 VAL A CA 1
ATOM 1180 C C . VAL A 1 157 ? 49.805 35.655 -43.057 1.00 53.91 157 VAL A C 1
ATOM 1182 O O . VAL A 1 157 ? 50.948 36.091 -43.172 1.00 53.91 157 VAL A O 1
ATOM 1185 N N . ASP A 1 158 ? 49.109 35.738 -41.927 1.00 51.31 158 ASP A N 1
ATOM 1186 C CA . ASP A 1 158 ? 49.779 36.042 -40.666 1.00 51.31 158 ASP A CA 1
ATOM 1187 C C . ASP A 1 158 ? 50.382 34.744 -40.127 1.00 51.31 158 ASP A C 1
ATOM 1189 O O . ASP A 1 158 ? 49.686 33.804 -39.732 1.00 51.31 158 ASP A O 1
ATOM 1193 N N . ARG A 1 159 ? 51.709 34.655 -40.219 1.00 54.22 159 ARG A N 1
ATOM 1194 C CA . ARG A 1 159 ? 52.505 33.557 -39.682 1.00 54.22 159 ARG A CA 1
ATOM 1195 C C . ARG A 1 159 ? 53.058 34.025 -38.336 1.00 54.22 159 ARG A C 1
ATOM 1197 O O . ARG A 1 159 ? 54.027 34.766 -38.301 1.00 54.22 159 ARG A O 1
ATOM 1204 N N . ASN A 1 160 ? 52.389 33.576 -37.280 1.00 50.88 160 ASN A N 1
ATOM 1205 C CA . ASN A 1 160 ? 52.855 33.329 -35.912 1.00 50.88 160 ASN A CA 1
ATOM 1206 C C . ASN A 1 160 ? 54.288 33.788 -35.542 1.00 50.88 160 ASN A C 1
ATOM 1208 O O . ASN A 1 160 ? 55.255 33.272 -36.111 1.00 50.88 160 ASN A O 1
ATOM 1212 N N . LEU A 1 161 ? 54.395 34.612 -34.491 1.00 44.62 161 LEU A N 1
ATOM 1213 C CA . LEU A 1 161 ? 55.502 34.667 -33.524 1.00 44.62 161 LEU A CA 1
ATOM 1214 C C . LEU A 1 161 ? 54.947 35.046 -32.147 1.00 44.62 161 LEU A C 1
ATOM 1216 O O . LEU A 1 161 ? 54.238 36.074 -32.073 1.00 44.62 161 LEU A O 1
#

Secondary structure (DSSP, 8-state):
----------------SHHHHHHHHHHHHHHHHHHHHHHHHHHHHHHTT-HHHHHTTHHHHHHHHHHHHHHHHHHHHTHHHHHHH-HHHHHHHHHHHHHHHHHHHHHHHHHHHHHHHHHHHHHHHHHHHHT--------S---------------------